Protein AF-A0AAN1JLT2-F1 (afdb_monomer_lite)

Radius of gyration: 14.15 Å; chains: 1; bounding box: 34×31×38 Å

Secondary structure (DSSP, 8-state):
-----TT--EEEEE--BBTTS-TT-BHHHHGGGGT-B-BPPTTTTTT-GGGTT--BHHHHHHHHHHHHHHH-B--EEEEE-STT-HHHHHHHHHHHHTT--

Organism: NCBI:txid169430

Sequence (101 aa):
MTAHNPCFASISLIAGGGRGYNAQMIGYRYWPKVGFDAELFDGETASAPHLVTCRTVQDIVALDTAWGSANGSQRLMEFDLRADSPGWQKLLDYLHEKEFI

pLDDT: mean 91.12, std 10.13, range [39.5, 97.88]

Foldseek 3Di:
DAPQDPPDFKDKDKQADADPGDPVGHRQLVVLQQQWKDFDDPCLCVVPVQCPPPGMLNSCCVRPSPCSNHSTHIDITMHGSPPPRPSNVSNVVSCVVVVVD

Structure (mmCIF, N/CA/C/O backbone):
data_AF-A0AAN1JLT2-F1
#
_entry.id   AF-A0AAN1JLT2-F1
#
loop_
_atom_site.group_PDB
_atom_site.id
_atom_site.type_symbol
_atom_site.label_atom_id
_atom_site.label_alt_id
_atom_site.label_comp_id
_atom_site.label_asym_id
_atom_site.label_entity_id
_atom_site.label_seq_id
_atom_site.pdbx_PDB_ins_code
_atom_site.Cartn_x
_atom_site.Cartn_y
_atom_site.Cartn_z
_atom_site.occupancy
_atom_site.B_iso_or_equiv
_atom_site.auth_seq_id
_atom_site.auth_comp_id
_atom_site.auth_asym_id
_atom_site.auth_atom_id
_atom_site.pdbx_PDB_model_num
ATOM 1 N N . MET A 1 1 ? -9.845 2.867 23.065 1.00 39.50 1 MET A N 1
ATOM 2 C CA . MET A 1 1 ? -11.128 3.503 22.697 1.00 39.50 1 MET A CA 1
ATOM 3 C C . MET A 1 1 ? -11.282 3.276 21.208 1.00 39.50 1 MET A C 1
ATOM 5 O O . MET A 1 1 ? -10.501 3.838 20.456 1.00 39.50 1 MET A O 1
ATOM 9 N N . THR A 1 2 ? -12.139 2.348 20.793 1.00 50.75 2 THR A N 1
ATOM 10 C CA . THR A 1 2 ? -12.100 1.832 19.421 1.00 50.75 2 THR A CA 1
ATOM 11 C C . THR A 1 2 ? -13.266 2.381 18.613 1.00 50.75 2 THR A C 1
ATOM 13 O O . THR A 1 2 ? -14.427 2.105 18.907 1.00 50.75 2 THR A O 1
ATOM 16 N N . ALA A 1 3 ? -12.947 3.213 17.622 1.00 53.50 3 ALA A N 1
ATOM 17 C CA . ALA A 1 3 ? -13.905 3.787 16.688 1.00 53.50 3 ALA A CA 1
ATOM 18 C C . ALA A 1 3 ? -14.288 2.740 15.629 1.00 53.50 3 ALA A C 1
ATOM 20 O O . ALA A 1 3 ? -13.867 2.818 14.482 1.00 53.50 3 ALA A O 1
ATOM 21 N N . HIS A 1 4 ? -15.063 1.729 16.018 1.00 58.84 4 HIS A N 1
ATOM 22 C CA . HIS A 1 4 ? -15.700 0.814 15.071 1.00 58.84 4 HIS A CA 1
ATOM 23 C C . HIS A 1 4 ? -17.144 1.275 14.888 1.00 58.84 4 HIS A C 1
ATOM 25 O O . HIS A 1 4 ? -17.985 1.048 15.757 1.00 58.84 4 HIS A O 1
ATOM 31 N N . ASN A 1 5 ? -17.433 1.981 13.796 1.00 59.41 5 ASN A N 1
ATOM 32 C CA . ASN A 1 5 ? -18.812 2.287 13.432 1.00 59.41 5 ASN A CA 1
ATOM 33 C C . ASN A 1 5 ? -19.320 1.148 12.528 1.00 59.41 5 ASN A C 1
ATOM 35 O O . ASN A 1 5 ? -18.820 1.028 11.410 1.00 59.41 5 ASN A O 1
ATOM 39 N N . PRO A 1 6 ? -20.273 0.307 12.975 1.00 65.50 6 PRO A N 1
ATOM 40 C CA . PRO A 1 6 ? -20.647 -0.940 12.298 1.00 65.50 6 PRO A CA 1
ATOM 41 C C . PRO A 1 6 ? -21.255 -0.775 10.893 1.00 65.50 6 PRO A C 1
ATOM 43 O O . PRO A 1 6 ? -21.535 -1.775 10.240 1.00 65.50 6 PRO A O 1
ATOM 46 N N . CYS A 1 7 ? -21.459 0.453 10.410 1.00 74.06 7 CYS A N 1
ATOM 47 C CA . CYS A 1 7 ? -22.059 0.714 9.101 1.00 74.06 7 CYS A CA 1
ATOM 48 C C . CYS A 1 7 ? -21.058 1.063 7.988 1.00 74.06 7 CYS A C 1
ATOM 50 O O . CYS A 1 7 ? -21.454 1.070 6.824 1.00 74.06 7 CYS A O 1
ATOM 52 N N . PHE A 1 8 ? -19.790 1.354 8.299 1.00 83.12 8 PHE A N 1
ATOM 53 C CA . PHE A 1 8 ? -18.776 1.632 7.276 1.00 83.12 8 PHE A CA 1
ATOM 54 C C . PHE A 1 8 ? -17.809 0.457 7.161 1.00 83.12 8 PHE A C 1
ATOM 56 O O . PHE A 1 8 ? -17.156 0.092 8.134 1.00 83.12 8 PHE A O 1
ATOM 63 N N . ALA A 1 9 ? -17.731 -0.131 5.965 1.00 87.00 9 ALA A N 1
ATOM 64 C CA . ALA A 1 9 ? -16.862 -1.275 5.689 1.00 87.00 9 ALA A CA 1
ATOM 65 C C . ALA A 1 9 ? -15.454 -0.848 5.258 1.00 87.00 9 ALA A C 1
ATOM 67 O O . ALA A 1 9 ? -14.479 -1.507 5.607 1.00 87.00 9 ALA A O 1
ATOM 68 N N . SER A 1 10 ? -15.340 0.265 4.533 1.00 92.94 10 SER A N 1
ATOM 69 C CA . SER A 1 10 ? -14.065 0.728 4.005 1.00 92.94 10 SER A CA 1
ATOM 70 C C . SER A 1 10 ? -14.030 2.234 3.737 1.00 92.94 10 SER A C 1
ATOM 72 O O . SER A 1 10 ? -15.065 2.906 3.684 1.00 92.94 10 SER A O 1
ATOM 74 N N . ILE A 1 11 ? -12.819 2.771 3.583 1.00 94.50 11 ILE A N 1
ATOM 75 C CA . ILE A 1 11 ? -12.554 4.124 3.078 1.00 94.50 11 ILE A CA 1
ATOM 76 C C . ILE A 1 11 ? -11.736 3.989 1.800 1.00 94.50 11 ILE A C 1
ATOM 78 O O . ILE A 1 11 ? -10.655 3.409 1.831 1.00 94.50 11 ILE A O 1
ATOM 82 N N . SER A 1 12 ? -12.198 4.575 0.696 1.00 95.50 12 SER A N 1
ATOM 83 C CA . SER A 1 12 ? -11.455 4.567 -0.569 1.00 95.50 12 SER A CA 1
ATOM 84 C C . SER A 1 12 ? -10.920 5.958 -0.906 1.00 95.50 12 SER A C 1
ATOM 86 O O . SER A 1 12 ? -11.650 6.948 -0.840 1.00 95.50 12 SER A O 1
ATOM 88 N N . LEU A 1 13 ? -9.648 6.044 -1.296 1.00 95.69 13 LEU A N 1
ATOM 89 C CA . LEU A 1 13 ? -8.981 7.288 -1.690 1.00 95.69 13 LEU A CA 1
ATOM 90 C C . LEU A 1 13 ? -8.104 7.064 -2.920 1.00 95.69 13 LEU A C 1
ATOM 92 O O . LEU A 1 13 ? -7.534 5.993 -3.117 1.00 95.69 13 LEU A O 1
ATOM 96 N N . ILE A 1 14 ? -7.936 8.104 -3.737 1.00 96.50 14 ILE A N 1
ATOM 97 C CA . ILE A 1 14 ? -6.945 8.072 -4.814 1.00 96.50 14 ILE A CA 1
ATOM 98 C C . ILE A 1 14 ? -5.556 8.290 -4.210 1.00 96.50 14 ILE A C 1
ATOM 100 O O . ILE A 1 14 ? -5.247 9.343 -3.645 1.00 96.50 14 ILE A O 1
ATOM 104 N N . ALA A 1 15 ? -4.690 7.299 -4.379 1.00 96.12 15 ALA A N 1
ATOM 105 C CA . ALA A 1 15 ? -3.282 7.355 -4.033 1.00 96.12 15 ALA A CA 1
ATOM 106 C C . ALA A 1 15 ? -2.505 8.108 -5.115 1.00 96.12 15 ALA A C 1
ATOM 108 O O . ALA A 1 15 ? -1.798 7.517 -5.916 1.00 96.12 15 ALA A O 1
ATOM 109 N N . GLY A 1 16 ? -2.686 9.428 -5.175 1.00 95.69 16 GLY A N 1
ATOM 110 C CA . GLY A 1 16 ? -2.185 10.259 -6.270 1.00 95.69 16 GLY A CA 1
ATOM 111 C C . GLY A 1 16 ? -0.667 10.243 -6.475 1.00 95.69 16 GLY A C 1
ATOM 112 O O . GLY A 1 16 ? 0.098 10.100 -5.519 1.00 95.69 16 GLY A O 1
ATOM 113 N N . GLY A 1 17 ? -0.242 10.476 -7.719 1.00 95.44 17 GLY A N 1
ATOM 114 C CA . GLY A 1 17 ? 1.166 10.615 -8.109 1.00 95.44 17 GLY A CA 1
ATOM 115 C C . GLY A 1 17 ? 1.816 9.332 -8.626 1.00 95.44 17 GLY A C 1
ATOM 116 O O . GLY A 1 17 ? 1.142 8.394 -9.045 1.00 95.44 17 GLY A O 1
ATOM 117 N N . GLY A 1 18 ? 3.146 9.309 -8.633 1.00 91.25 18 GLY A N 1
ATOM 118 C CA . GLY A 1 18 ? 3.924 8.173 -9.129 1.00 91.25 18 GLY A CA 1
ATOM 119 C C . GLY A 1 18 ? 4.160 8.215 -10.639 1.00 91.25 18 GLY A C 1
ATOM 120 O O . GLY A 1 18 ? 4.005 9.254 -11.287 1.00 91.25 18 GLY A O 1
ATOM 121 N N . ARG A 1 19 ? 4.591 7.086 -11.205 1.00 88.75 19 ARG A N 1
ATOM 122 C CA . ARG A 1 19 ? 5.042 7.001 -12.600 1.00 88.75 19 ARG A CA 1
ATOM 123 C C . ARG A 1 19 ? 3.931 7.405 -13.577 1.00 88.75 19 ARG A C 1
ATOM 125 O O . ARG A 1 19 ? 2.882 6.775 -13.614 1.00 88.75 19 ARG A O 1
ATOM 132 N N . GLY A 1 20 ? 4.188 8.430 -14.392 1.00 89.06 20 GLY A N 1
ATOM 133 C CA . GLY A 1 20 ? 3.237 8.928 -15.396 1.00 89.06 20 GLY A CA 1
ATOM 134 C C . GLY A 1 20 ? 2.172 9.896 -14.865 1.00 89.06 20 GLY A C 1
ATOM 135 O O . GLY A 1 20 ? 1.300 10.297 -15.631 1.00 89.06 20 GLY A O 1
ATOM 136 N N . TYR A 1 21 ? 2.248 10.299 -13.592 1.00 92.69 21 TYR A N 1
ATOM 137 C CA . TYR A 1 21 ? 1.285 11.195 -12.945 1.00 92.69 21 TYR A CA 1
ATOM 138 C C . TYR A 1 21 ? 1.957 12.449 -12.368 1.00 92.69 21 TYR A C 1
ATOM 140 O O . TYR A 1 21 ? 3.167 12.647 -12.489 1.00 92.69 21 TYR A O 1
ATOM 148 N N . ASN A 1 22 ? 1.158 13.325 -11.749 1.00 91.50 22 ASN A N 1
ATOM 149 C CA . ASN A 1 22 ? 1.64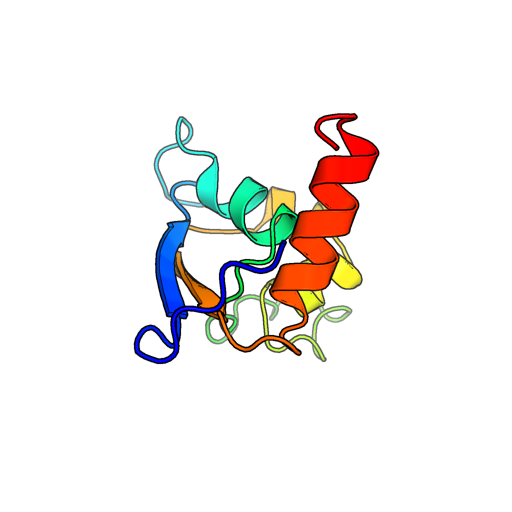1 14.567 -11.152 1.00 91.50 22 ASN A CA 1
ATOM 150 C C . ASN A 1 22 ? 2.710 14.292 -10.075 1.00 91.50 22 ASN A C 1
ATOM 152 O O . ASN A 1 22 ? 2.416 13.715 -9.028 1.00 91.50 22 ASN A O 1
ATOM 156 N N . ALA A 1 23 ? 3.934 14.769 -10.317 1.00 89.31 23 ALA A N 1
ATOM 157 C CA . ALA A 1 23 ? 5.085 14.584 -9.435 1.00 89.31 23 ALA A CA 1
ATOM 158 C C . ALA A 1 23 ? 4.961 15.295 -8.072 1.00 89.31 23 ALA A C 1
ATOM 160 O O . ALA A 1 23 ? 5.706 14.975 -7.150 1.00 89.31 23 ALA A O 1
ATOM 161 N N . GLN A 1 24 ? 4.031 16.245 -7.923 1.00 93.06 24 GLN A N 1
ATOM 162 C CA . GLN A 1 24 ? 3.750 16.914 -6.647 1.00 93.06 24 GLN A CA 1
ATOM 163 C C . GLN A 1 24 ? 2.859 16.074 -5.720 1.00 93.06 24 GLN A C 1
ATOM 165 O O . GLN A 1 24 ? 2.731 16.388 -4.538 1.00 93.06 24 GLN A O 1
ATOM 170 N N . MET A 1 25 ? 2.232 15.013 -6.236 1.00 95.25 25 MET A N 1
ATOM 171 C CA . MET A 1 25 ? 1.397 14.112 -5.447 1.00 95.25 25 MET A CA 1
ATOM 172 C C . MET A 1 25 ? 2.215 12.920 -4.943 1.00 95.25 25 MET A C 1
ATOM 174 O O . MET A 1 25 ? 3.016 12.335 -5.671 1.00 95.25 25 MET A O 1
ATOM 178 N N . ILE A 1 26 ? 1.989 12.544 -3.685 1.00 94.50 26 ILE A N 1
ATOM 179 C CA . ILE A 1 26 ? 2.772 11.511 -2.984 1.00 94.50 26 ILE A CA 1
ATOM 180 C C . ILE A 1 26 ? 1.912 10.373 -2.417 1.00 94.50 26 ILE A C 1
ATOM 182 O O . ILE A 1 26 ? 2.417 9.521 -1.686 1.00 94.50 26 ILE A O 1
ATOM 186 N N . GLY A 1 27 ? 0.617 10.350 -2.743 1.00 95.62 27 GLY A N 1
ATOM 187 C CA . GLY A 1 27 ? -0.353 9.394 -2.211 1.00 95.62 27 GLY A CA 1
ATOM 188 C C . GLY A 1 27 ? 0.026 7.943 -2.502 1.00 95.62 27 GLY A C 1
ATOM 189 O O . GLY A 1 27 ? -0.001 7.131 -1.584 1.00 95.62 27 GLY A O 1
ATOM 190 N N . TYR A 1 28 ? 0.483 7.639 -3.724 1.00 95.06 28 TYR A N 1
ATOM 191 C CA . TYR A 1 28 ? 0.921 6.288 -4.121 1.00 95.06 28 TYR A CA 1
ATOM 192 C C . TYR A 1 28 ? 2.001 5.705 -3.193 1.00 95.06 28 TYR A C 1
ATOM 194 O O . TYR A 1 28 ? 2.077 4.495 -3.002 1.00 95.06 28 TYR A O 1
ATOM 202 N N . ARG A 1 29 ? 2.837 6.573 -2.607 1.00 92.81 29 ARG A N 1
ATOM 203 C CA . ARG A 1 29 ? 3.955 6.201 -1.734 1.00 92.81 29 ARG A CA 1
ATOM 204 C C . ARG A 1 29 ? 3.577 6.208 -0.256 1.00 92.81 29 ARG A C 1
ATOM 206 O O . ARG A 1 29 ? 4.236 5.542 0.542 1.00 92.81 29 ARG A O 1
ATOM 213 N N . TYR A 1 30 ? 2.594 7.016 0.129 1.00 93.81 30 TYR A N 1
ATOM 214 C CA . TYR A 1 30 ? 2.274 7.261 1.532 1.00 93.81 30 TYR A CA 1
ATOM 215 C C . TYR A 1 30 ? 1.092 6.429 2.028 1.00 93.81 30 TYR A C 1
ATOM 217 O O . TYR A 1 30 ? 1.186 5.851 3.106 1.00 93.81 30 TYR A O 1
ATOM 225 N N . TRP A 1 31 ? 0.024 6.291 1.238 1.00 96.31 31 TRP A N 1
ATOM 226 C CA . TRP A 1 31 ? -1.155 5.511 1.630 1.00 96.31 31 TRP A CA 1
ATOM 227 C C . TRP A 1 31 ? -0.860 4.055 2.003 1.00 96.31 31 TRP A C 1
ATOM 229 O O . TRP A 1 31 ? -1.346 3.621 3.051 1.00 96.31 31 TRP A O 1
ATOM 239 N N . PRO A 1 32 ? 0.029 3.334 1.296 1.00 96.06 32 PRO A N 1
ATOM 240 C CA . PRO A 1 32 ? 0.412 1.989 1.715 1.00 96.06 32 PRO A CA 1
ATOM 241 C C . PRO A 1 32 ? 1.086 1.927 3.092 1.00 96.06 32 PRO A C 1
ATOM 243 O O . PRO A 1 32 ? 0.965 0.936 3.806 1.00 96.06 32 PRO A O 1
ATOM 246 N N . LYS A 1 33 ? 1.775 2.991 3.521 1.00 94.00 33 LYS A N 1
ATOM 247 C CA . LYS A 1 33 ? 2.447 3.013 4.831 1.00 94.00 33 LYS A CA 1
ATOM 248 C C . LYS A 1 33 ? 1.468 3.078 5.995 1.00 94.00 33 LYS A C 1
ATOM 250 O O . LYS A 1 33 ? 1.807 2.644 7.084 1.00 94.00 33 LYS A O 1
ATOM 255 N N . VAL A 1 34 ? 0.278 3.618 5.754 1.00 94.81 34 VAL A N 1
ATOM 256 C CA . VAL A 1 34 ? -0.755 3.820 6.775 1.00 94.81 34 VAL A CA 1
ATOM 257 C C . VAL A 1 34 ? -1.915 2.836 6.623 1.00 94.81 34 VAL A C 1
ATOM 259 O O . VAL A 1 34 ? -2.989 3.083 7.152 1.00 94.81 34 VAL A O 1
ATOM 262 N N . GLY A 1 35 ? -1.708 1.731 5.900 1.00 95.62 35 GLY A N 1
ATOM 263 C CA . GLY A 1 35 ? -2.632 0.594 5.871 1.00 95.62 35 GLY A CA 1
ATOM 264 C C . GLY A 1 35 ? -3.628 0.552 4.712 1.00 95.62 35 GLY A C 1
ATOM 265 O O . GLY A 1 35 ? -4.415 -0.386 4.656 1.00 95.62 35 GLY A O 1
ATOM 266 N N . PHE A 1 36 ? -3.588 1.500 3.769 1.00 97.75 36 PHE A N 1
ATOM 267 C CA . PHE A 1 36 ? -4.371 1.374 2.535 1.00 97.75 36 PHE A CA 1
ATOM 268 C C . PHE A 1 36 ? -3.765 0.312 1.621 1.00 97.75 36 PHE A C 1
ATOM 270 O O . PHE A 1 36 ? -2.542 0.183 1.544 1.00 97.75 36 PHE A O 1
ATOM 277 N N . ASP A 1 37 ? -4.604 -0.403 0.887 1.00 97.75 37 ASP A N 1
ATOM 278 C CA . ASP A 1 37 ? -4.175 -1.412 -0.070 1.00 97.75 37 ASP A CA 1
ATOM 279 C C . ASP A 1 37 ? -4.933 -1.301 -1.395 1.00 97.75 37 ASP A C 1
ATOM 281 O O . ASP A 1 37 ? -5.957 -0.628 -1.509 1.00 97.75 37 ASP A O 1
ATOM 285 N N . ALA A 1 38 ? -4.396 -1.941 -2.421 1.00 97.56 38 ALA A N 1
ATOM 286 C CA . ALA A 1 38 ? -5.045 -2.130 -3.705 1.00 97.56 38 ALA A CA 1
ATOM 287 C C . ALA A 1 38 ? -4.447 -3.349 -4.393 1.00 97.56 38 ALA A C 1
ATOM 289 O O . ALA A 1 38 ? -3.263 -3.647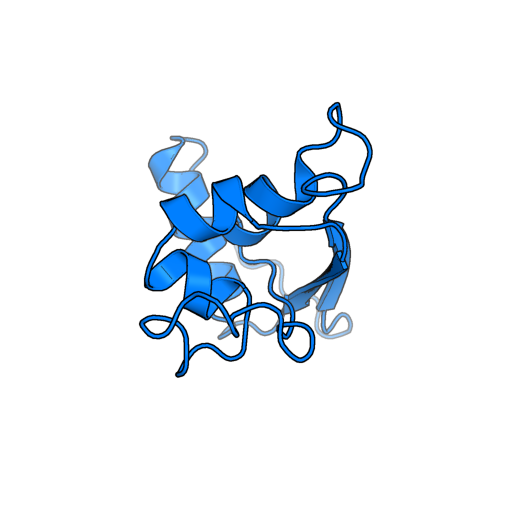 -4.222 1.00 97.56 38 ALA A O 1
ATOM 290 N N . GLU A 1 39 ? -5.241 -3.998 -5.235 1.00 97.38 39 GLU A N 1
ATOM 291 C CA . GLU A 1 39 ? -4.724 -4.997 -6.163 1.00 97.38 39 GLU A CA 1
ATOM 292 C C . GLU A 1 39 ? -3.687 -4.371 -7.109 1.00 97.38 39 GLU A C 1
ATOM 294 O O . GLU A 1 39 ? -3.730 -3.178 -7.447 1.00 97.38 39 GLU A O 1
ATOM 299 N N . LEU A 1 40 ? -2.714 -5.183 -7.510 1.00 96.19 40 LEU A N 1
ATOM 300 C CA . LEU A 1 40 ? -1.759 -4.802 -8.542 1.00 96.19 40 LEU A CA 1
ATOM 301 C C . LEU A 1 40 ? -2.438 -4.795 -9.907 1.00 96.19 40 LEU A C 1
ATOM 303 O O . LEU A 1 40 ? -3.313 -5.612 -10.185 1.00 96.19 40 LEU A O 1
ATOM 307 N N . PHE A 1 41 ? -2.002 -3.890 -10.780 1.00 94.31 41 PHE A N 1
ATOM 308 C CA . PHE A 1 41 ? -2.461 -3.917 -12.163 1.00 94.31 41 PHE A CA 1
ATOM 309 C C . PHE A 1 41 ? -1.811 -5.073 -12.929 1.00 94.31 41 PHE A C 1
ATOM 311 O O . PHE A 1 41 ? -0.677 -5.474 -12.651 1.00 94.31 41 PHE A O 1
ATOM 318 N N . ASP A 1 42 ? -2.504 -5.568 -13.953 1.00 92.25 42 ASP A N 1
ATOM 319 C CA . ASP A 1 42 ? -1.979 -6.621 -14.817 1.00 92.25 42 ASP A CA 1
ATOM 320 C C . ASP A 1 42 ? -0.629 -6.224 -15.429 1.00 92.25 42 ASP A C 1
ATOM 322 O O . ASP A 1 42 ? -0.467 -5.161 -16.032 1.00 92.25 42 ASP A O 1
ATOM 326 N N . GLY A 1 43 ? 0.366 -7.098 -15.264 1.00 90.75 43 GLY A N 1
ATOM 327 C CA . GLY A 1 43 ? 1.714 -6.893 -15.792 1.00 90.75 43 GLY A CA 1
ATOM 328 C C . GLY A 1 43 ? 2.542 -5.822 -15.071 1.00 90.75 43 GLY A C 1
ATOM 329 O O . GLY A 1 43 ? 3.679 -5.587 -15.477 1.00 90.75 43 GLY A O 1
ATOM 330 N N . GLU A 1 44 ? 2.038 -5.212 -13.993 1.00 91.19 44 GLU A N 1
ATOM 331 C CA . GLU A 1 44 ? 2.754 -4.177 -13.234 1.00 91.19 44 GLU A CA 1
ATOM 332 C C . GLU A 1 44 ? 4.129 -4.658 -12.741 1.00 91.19 44 GLU A C 1
ATOM 334 O O . GLU A 1 44 ? 5.119 -3.927 -12.807 1.00 91.19 44 GLU A O 1
ATOM 339 N N . THR A 1 45 ? 4.207 -5.913 -12.299 1.00 94.56 45 THR A N 1
ATOM 340 C CA . THR A 1 45 ? 5.429 -6.543 -11.785 1.00 94.56 45 THR A CA 1
ATOM 341 C C . THR A 1 45 ? 6.151 -7.402 -12.826 1.00 94.56 45 THR A C 1
ATOM 343 O O . THR A 1 45 ? 7.111 -8.091 -12.489 1.00 94.56 45 THR A O 1
ATOM 346 N N . ALA A 1 46 ? 5.762 -7.354 -14.108 1.00 92.50 46 ALA A N 1
ATOM 347 C CA . ALA A 1 46 ? 6.316 -8.235 -15.145 1.00 92.50 46 ALA A CA 1
ATOM 348 C C . ALA A 1 46 ? 7.840 -8.094 -15.326 1.00 92.50 46 ALA A C 1
ATOM 350 O O . ALA A 1 46 ? 8.517 -9.060 -15.671 1.00 92.50 46 ALA A O 1
ATOM 351 N N . SER A 1 47 ? 8.397 -6.907 -15.068 1.00 92.62 47 SER A N 1
ATOM 352 C CA . SER A 1 47 ? 9.843 -6.653 -15.122 1.00 92.62 47 SER A CA 1
ATOM 353 C C . SER A 1 47 ? 10.578 -6.929 -13.802 1.00 92.62 47 SER A C 1
ATOM 355 O O . SER A 1 47 ? 11.770 -6.643 -13.708 1.00 92.62 47 SER A O 1
ATOM 357 N N . ALA A 1 48 ? 9.890 -7.431 -12.774 1.00 94.88 48 ALA A N 1
ATOM 358 C CA . ALA A 1 48 ? 10.418 -7.659 -11.430 1.00 94.88 48 ALA A CA 1
ATOM 359 C C . ALA A 1 48 ? 10.085 -9.089 -10.957 1.00 94.88 48 ALA A C 1
ATOM 361 O O . ALA A 1 48 ? 9.129 -9.285 -10.206 1.00 94.88 48 ALA A O 1
ATOM 362 N N . PRO A 1 49 ? 10.863 -10.109 -11.380 1.00 95.00 49 PRO A N 1
ATOM 363 C CA . PRO A 1 49 ? 10.555 -11.515 -11.101 1.00 95.00 49 PRO A CA 1
ATOM 364 C C . PRO A 1 49 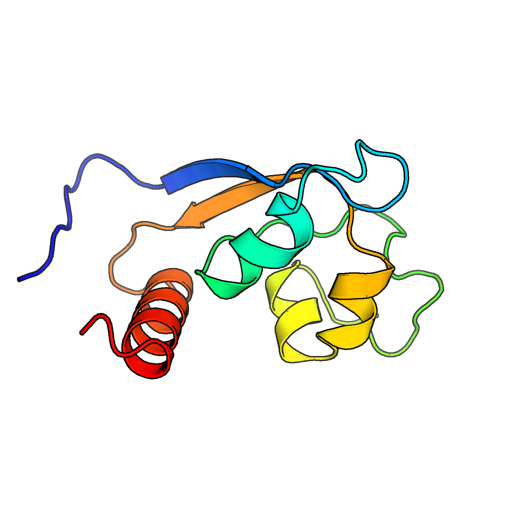? 10.434 -11.856 -9.612 1.00 95.00 49 PRO A C 1
ATOM 366 O O . PRO A 1 49 ? 9.688 -12.762 -9.251 1.00 95.00 49 PRO A O 1
ATOM 369 N N . HIS A 1 50 ? 11.136 -11.129 -8.737 1.00 96.56 50 HIS A N 1
ATOM 370 C CA . HIS A 1 50 ? 11.049 -11.323 -7.288 1.00 96.56 50 HIS A CA 1
ATOM 371 C C . HIS A 1 50 ? 9.687 -10.927 -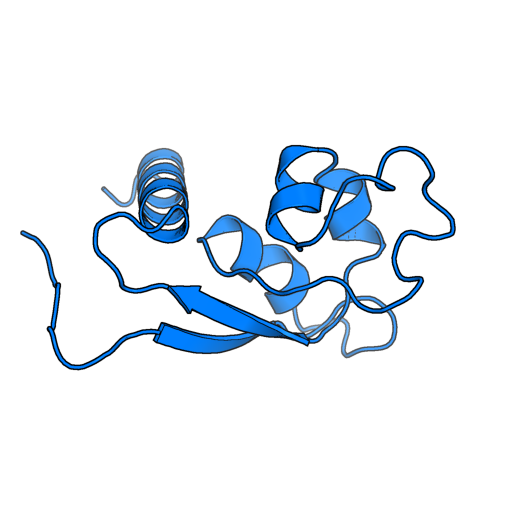6.705 1.00 96.56 50 HIS A C 1
ATOM 373 O O . HIS A 1 50 ? 9.360 -11.380 -5.619 1.00 96.56 50 HIS A O 1
ATOM 379 N N . LEU A 1 51 ? 8.879 -10.146 -7.429 1.00 96.88 51 LEU A N 1
ATOM 380 C CA . LEU A 1 51 ? 7.538 -9.712 -7.023 1.00 96.88 51 LEU A CA 1
ATOM 381 C C . LEU A 1 51 ? 6.414 -10.567 -7.631 1.00 96.88 51 LEU A C 1
ATOM 383 O O . LEU A 1 51 ? 5.244 -10.214 -7.520 1.00 96.88 51 LEU A O 1
ATOM 387 N N . VAL A 1 52 ? 6.734 -11.689 -8.287 1.00 94.56 52 VAL A N 1
ATOM 388 C CA . VAL A 1 52 ? 5.750 -12.524 -9.007 1.00 94.56 52 VAL A CA 1
ATOM 389 C C . VAL A 1 52 ? 4.636 -13.079 -8.109 1.00 94.56 52 VAL A C 1
ATOM 391 O O . VAL A 1 52 ? 3.540 -13.379 -8.581 1.00 94.56 52 VAL A O 1
ATOM 394 N N . THR A 1 53 ? 4.906 -13.228 -6.811 1.00 95.12 53 THR A N 1
ATOM 395 C CA . THR A 1 53 ? 3.931 -13.715 -5.828 1.00 95.12 53 THR A CA 1
ATOM 396 C C . THR A 1 53 ? 3.055 -12.607 -5.252 1.00 95.12 53 THR A C 1
ATOM 398 O O . THR A 1 53 ? 2.041 -12.924 -4.636 1.00 95.12 53 THR A O 1
ATOM 401 N N . CYS A 1 54 ? 3.427 -11.336 -5.431 1.00 97.19 54 CYS A N 1
ATOM 402 C CA . CYS A 1 54 ? 2.666 -10.201 -4.923 1.00 97.19 54 CYS A CA 1
ATOM 403 C C . CYS A 1 54 ? 1.343 -10.062 -5.685 1.00 97.19 54 CYS A C 1
ATOM 405 O O . CYS A 1 54 ? 1.295 -10.176 -6.911 1.00 97.19 54 CYS A O 1
ATOM 407 N N . ARG A 1 55 ? 0.267 -9.804 -4.946 1.00 96.94 55 ARG A N 1
ATOM 408 C CA . ARG A 1 55 ? -1.087 -9.563 -5.455 1.00 96.94 55 ARG A CA 1
ATOM 409 C C . ARG A 1 55 ? -1.567 -8.160 -5.145 1.00 96.94 55 ARG A C 1
ATOM 411 O O . ARG A 1 55 ? -2.342 -7.614 -5.927 1.00 96.94 55 ARG A O 1
ATOM 418 N N . THR A 1 56 ? -1.081 -7.574 -4.058 1.00 97.50 56 THR A N 1
ATOM 419 C CA . THR A 1 56 ? -1.466 -6.230 -3.638 1.00 97.50 56 THR A CA 1
ATOM 420 C C . THR A 1 56 ? -0.270 -5.300 -3.468 1.00 97.50 56 THR A C 1
ATOM 422 O O . THR A 1 56 ? 0.895 -5.712 -3.468 1.00 97.50 56 THR A O 1
ATOM 425 N N . VAL A 1 57 ? -0.546 -4.004 -3.329 1.00 96.81 57 VAL A N 1
ATOM 426 C CA . VAL A 1 57 ? 0.480 -3.002 -3.028 1.00 96.81 57 VAL A CA 1
ATOM 427 C C . VAL A 1 57 ? 1.115 -3.274 -1.665 1.00 96.81 57 VAL A C 1
ATOM 429 O O . VAL A 1 57 ? 2.321 -3.077 -1.513 1.00 96.81 57 VAL A O 1
ATOM 432 N N . GLN A 1 58 ? 0.351 -3.770 -0.689 1.00 96.25 58 GLN A N 1
ATOM 433 C CA . GLN A 1 58 ? 0.900 -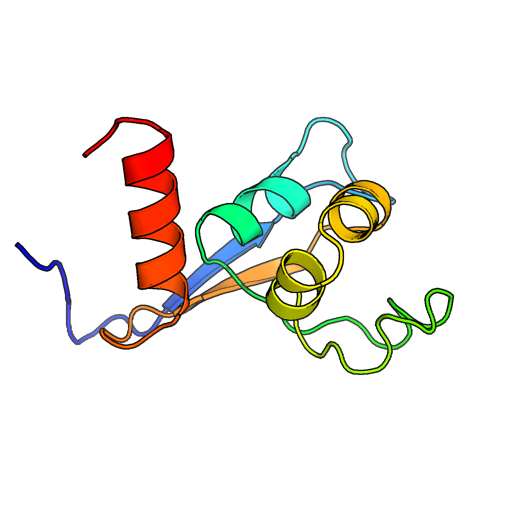4.172 0.606 1.00 96.25 58 GLN A CA 1
ATOM 434 C C . GLN A 1 58 ? 1.875 -5.346 0.498 1.00 96.25 58 GLN A C 1
ATOM 436 O O . GLN A 1 58 ? 2.890 -5.323 1.199 1.00 96.25 58 GLN A O 1
ATOM 441 N N . ASP A 1 59 ? 1.645 -6.305 -0.405 1.00 96.88 59 ASP A N 1
ATOM 442 C CA . ASP A 1 59 ? 2.614 -7.378 -0.664 1.00 96.88 59 ASP A CA 1
ATOM 443 C C . ASP A 1 59 ? 3.943 -6.811 -1.178 1.00 96.88 59 ASP A C 1
ATOM 445 O O . ASP A 1 59 ? 5.015 -7.210 -0.722 1.00 96.88 59 ASP A O 1
ATOM 449 N N . ILE A 1 60 ? 3.883 -5.841 -2.098 1.00 96.38 60 ILE A N 1
ATOM 450 C CA . ILE A 1 60 ? 5.082 -5.164 -2.607 1.00 96.38 60 ILE A CA 1
ATOM 451 C C . ILE A 1 60 ? 5.774 -4.390 -1.493 1.00 96.38 60 ILE A C 1
ATOM 453 O O . ILE A 1 60 ? 6.987 -4.474 -1.367 1.00 96.38 60 ILE A O 1
ATOM 457 N N . VAL A 1 61 ? 5.043 -3.632 -0.674 1.00 94.31 61 VAL A N 1
ATOM 458 C CA . VAL A 1 61 ? 5.654 -2.862 0.419 1.00 94.31 61 VAL A CA 1
ATOM 459 C C . VAL A 1 61 ? 6.327 -3.785 1.433 1.00 94.31 61 VAL A C 1
ATOM 461 O O . VAL A 1 61 ? 7.428 -3.468 1.883 1.00 94.31 61 VAL A O 1
ATOM 464 N N . ALA A 1 62 ? 5.703 -4.920 1.755 1.00 94.31 62 ALA A N 1
ATOM 465 C CA . ALA A 1 62 ? 6.260 -5.914 2.666 1.00 94.31 62 ALA A CA 1
ATOM 466 C C . ALA A 1 62 ? 7.521 -6.596 2.107 1.00 94.31 62 ALA A C 1
ATOM 468 O O . ALA A 1 62 ? 8.423 -6.917 2.879 1.00 94.31 62 ALA A O 1
ATOM 469 N N . LEU A 1 63 ? 7.595 -6.802 0.788 1.00 96.56 63 LEU A N 1
ATOM 470 C CA . LEU A 1 63 ? 8.705 -7.506 0.144 1.00 96.56 63 LEU A CA 1
ATOM 471 C C . LEU A 1 63 ? 9.838 -6.577 -0.329 1.00 96.56 63 LEU A C 1
ATOM 473 O O . LEU A 1 63 ? 11.011 -6.877 -0.125 1.00 96.56 63 LEU A O 1
ATOM 477 N N . ASP A 1 64 ? 9.499 -5.456 -0.964 1.00 96.06 64 ASP A N 1
ATOM 478 C CA . ASP A 1 64 ? 10.427 -4.495 -1.566 1.00 96.06 64 ASP A CA 1
ATOM 479 C C . ASP A 1 64 ? 9.835 -3.069 -1.595 1.00 96.06 64 ASP A C 1
ATOM 481 O O . ASP A 1 64 ? 9.335 -2.551 -2.604 1.00 96.06 64 ASP A O 1
ATOM 485 N N . THR A 1 65 ? 9.939 -2.380 -0.455 1.00 93.44 65 THR A N 1
ATOM 486 C CA . THR A 1 65 ? 9.509 -0.978 -0.320 1.00 93.44 65 THR A CA 1
ATOM 487 C C . THR A 1 65 ? 10.232 -0.030 -1.297 1.00 93.44 65 THR A C 1
ATOM 489 O O . THR A 1 65 ? 9.670 1.001 -1.700 1.00 93.44 65 THR A O 1
ATOM 492 N N . ALA A 1 66 ? 11.480 -0.335 -1.673 1.00 94.31 66 ALA A N 1
ATOM 493 C CA . ALA A 1 66 ? 12.272 0.511 -2.563 1.00 94.31 66 ALA A CA 1
ATOM 494 C C . ALA A 1 66 ? 11.718 0.459 -3.991 1.00 94.31 66 ALA A C 1
ATOM 496 O O . ALA A 1 66 ? 11.506 1.509 -4.606 1.00 94.31 66 ALA A O 1
ATOM 497 N N . TRP A 1 67 ? 11.390 -0.740 -4.477 1.00 94.94 67 TRP A N 1
ATOM 498 C CA . TRP A 1 67 ? 10.743 -0.920 -5.771 1.00 94.94 67 TRP A CA 1
ATOM 499 C C . TRP A 1 67 ? 9.387 -0.224 -5.826 1.00 94.94 67 TRP A C 1
ATOM 501 O O . TRP A 1 67 ? 9.134 0.522 -6.775 1.00 94.94 67 TRP A O 1
ATOM 511 N N . GLY A 1 68 ? 8.552 -0.388 -4.791 1.00 93.31 68 GLY A N 1
ATOM 512 C CA . GLY A 1 68 ? 7.244 0.270 -4.712 1.00 93.31 68 GLY A CA 1
ATOM 513 C C . GLY A 1 68 ? 7.348 1.798 -4.761 1.00 93.31 68 GLY A C 1
ATOM 514 O O . GLY A 1 68 ? 6.578 2.456 -5.459 1.00 93.31 68 GLY A O 1
ATOM 515 N N . SER A 1 69 ? 8.357 2.376 -4.101 1.00 91.75 69 SER A N 1
ATOM 516 C CA . SER A 1 69 ? 8.611 3.824 -4.159 1.00 91.75 69 SER A CA 1
ATOM 517 C C . SER A 1 69 ? 9.062 4.306 -5.543 1.00 91.75 69 SER A C 1
ATOM 519 O O . SER A 1 69 ? 8.780 5.447 -5.895 1.00 91.75 69 SER A O 1
ATOM 521 N N . ALA A 1 70 ? 9.776 3.478 -6.309 1.00 92.62 70 ALA A N 1
ATOM 522 C CA . ALA A 1 70 ? 10.315 3.854 -7.616 1.00 92.62 70 ALA A CA 1
ATOM 523 C C . ALA A 1 70 ? 9.333 3.608 -8.776 1.00 92.62 70 ALA A C 1
ATOM 525 O O . ALA A 1 70 ? 9.329 4.362 -9.748 1.00 92.62 70 ALA A O 1
ATOM 526 N N . ASN A 1 71 ? 8.511 2.560 -8.683 1.00 94.12 71 ASN A N 1
ATOM 527 C CA . ASN A 1 71 ? 7.661 2.084 -9.780 1.00 94.12 71 ASN A CA 1
ATOM 528 C C . ASN A 1 71 ? 6.163 2.264 -9.527 1.00 94.12 71 ASN A C 1
ATOM 530 O O . ASN A 1 71 ? 5.374 2.110 -10.459 1.00 94.12 71 ASN A O 1
ATOM 534 N N . GLY A 1 72 ? 5.772 2.616 -8.300 1.00 93.19 72 GLY A N 1
ATOM 535 C CA . GLY A 1 72 ? 4.380 2.824 -7.941 1.00 93.19 72 GLY A CA 1
ATOM 536 C C . GLY A 1 72 ? 3.710 3.940 -8.746 1.00 93.19 72 GLY A C 1
ATOM 537 O O . GLY A 1 72 ? 4.341 4.864 -9.274 1.00 93.19 72 GLY A O 1
ATOM 538 N N . SER A 1 73 ? 2.392 3.835 -8.847 1.00 94.25 73 SER A N 1
ATOM 539 C CA . SER A 1 73 ? 1.556 4.682 -9.693 1.00 94.25 73 SER A CA 1
ATOM 540 C C . SER A 1 73 ? 0.217 4.973 -9.030 1.00 94.25 73 SER A C 1
ATOM 542 O O . SER A 1 73 ? -0.223 4.254 -8.126 1.00 94.25 73 SER A O 1
ATOM 544 N N . GLN A 1 74 ? -0.435 6.031 -9.507 1.00 96.25 74 GLN A N 1
ATOM 545 C CA . GLN A 1 74 ? -1.733 6.448 -9.015 1.00 96.25 74 GLN A CA 1
ATOM 546 C C . GLN A 1 74 ? -2.782 5.357 -9.205 1.00 96.25 74 GLN A C 1
ATOM 548 O O . GLN A 1 74 ? -2.955 4.836 -10.305 1.00 96.25 74 GLN A O 1
ATOM 553 N N . ARG A 1 75 ? -3.526 5.066 -8.136 1.00 96.19 75 ARG A N 1
ATOM 554 C CA . ARG A 1 75 ? -4.675 4.154 -8.159 1.00 96.19 75 ARG A CA 1
ATOM 555 C C . ARG A 1 75 ? -5.655 4.463 -7.039 1.00 96.19 75 ARG A C 1
ATOM 557 O O . ARG A 1 75 ? -5.305 5.158 -6.085 1.00 96.19 75 ARG A O 1
ATOM 564 N N . LEU A 1 76 ? -6.875 3.952 -7.165 1.00 97.56 76 LEU A N 1
ATOM 565 C CA . LEU A 1 76 ? -7.798 3.879 -6.040 1.00 97.56 76 LEU A CA 1
ATOM 566 C C . LEU A 1 76 ? -7.252 2.846 -5.049 1.00 97.56 76 LEU A C 1
ATOM 568 O O . LEU A 1 76 ? -6.917 1.738 -5.456 1.00 97.56 76 LEU A O 1
ATOM 572 N N . MET A 1 77 ? -7.131 3.227 -3.783 1.00 97.88 77 MET A N 1
ATOM 573 C CA . MET A 1 77 ? -6.778 2.323 -2.694 1.00 97.88 77 MET A CA 1
ATOM 574 C C . MET A 1 77 ? -7.872 2.339 -1.642 1.00 97.88 77 MET A C 1
ATOM 576 O O . MET A 1 77 ? -8.570 3.342 -1.477 1.00 97.88 77 MET A O 1
ATOM 580 N N . GLU A 1 78 ? -7.982 1.241 -0.916 1.00 97.69 78 GLU A N 1
ATOM 581 C CA . GLU A 1 78 ? -8.978 1.029 0.114 1.00 97.69 78 GLU A CA 1
ATOM 582 C C . GLU A 1 78 ? -8.316 0.772 1.469 1.00 97.69 78 GLU A C 1
ATOM 584 O O . GLU A 1 78 ? -7.312 0.072 1.566 1.00 97.69 78 GLU A O 1
ATOM 589 N N . PHE A 1 79 ? -8.884 1.351 2.520 1.00 96.81 79 PHE A N 1
ATOM 590 C CA . PHE A 1 79 ? -8.606 0.988 3.900 1.00 96.81 79 PHE A CA 1
ATOM 591 C C . PHE A 1 79 ? -9.795 0.197 4.442 1.00 96.81 79 PHE A C 1
ATOM 593 O O . PHE A 1 79 ? -10.908 0.723 4.519 1.00 96.81 79 PHE A O 1
ATOM 600 N N . ASP A 1 80 ? -9.553 -1.053 4.826 1.00 94.06 80 ASP A N 1
ATOM 601 C CA . ASP A 1 80 ? -10.553 -1.947 5.409 1.00 94.06 80 ASP A CA 1
ATOM 602 C C . ASP A 1 80 ? -10.796 -1.594 6.885 1.00 94.06 80 ASP A C 1
ATOM 604 O O . ASP A 1 80 ? -9.874 -1.610 7.705 1.00 94.06 80 ASP A O 1
ATOM 608 N N . LEU A 1 81 ? -12.042 -1.262 7.228 1.00 92.38 81 LEU A N 1
ATOM 609 C CA . LEU A 1 81 ? -12.428 -0.815 8.567 1.00 92.38 81 LEU A CA 1
ATOM 610 C C . LEU A 1 81 ? -12.797 -1.960 9.518 1.00 92.38 81 LEU A C 1
ATOM 612 O O . LEU A 1 81 ? -13.022 -1.689 10.704 1.00 92.38 81 LEU A O 1
ATOM 616 N N . ARG A 1 82 ? -12.842 -3.221 9.058 1.00 90.06 82 ARG A N 1
ATOM 617 C CA . ARG A 1 82 ? -13.057 -4.378 9.944 1.00 90.06 82 ARG A CA 1
ATOM 618 C C . ARG A 1 82 ? -12.009 -4.390 11.054 1.00 90.06 82 ARG A C 1
ATOM 620 O O . ARG A 1 82 ? -10.847 -4.083 10.816 1.00 90.06 82 ARG A O 1
ATOM 627 N N . ALA A 1 83 ? -12.416 -4.722 12.278 1.00 85.94 83 ALA A N 1
ATOM 628 C CA . ALA A 1 83 ? -11.551 -4.601 13.456 1.00 85.94 83 ALA A CA 1
ATOM 629 C C . ALA A 1 83 ? -10.281 -5.472 13.386 1.00 85.94 83 ALA A C 1
ATOM 631 O O . ALA A 1 83 ? -9.284 -5.148 14.022 1.00 85.94 83 ALA A O 1
ATOM 632 N N . ASP A 1 84 ? -10.320 -6.554 12.613 1.00 86.81 84 ASP A N 1
ATOM 633 C CA . ASP A 1 84 ? -9.230 -7.497 12.370 1.00 86.81 84 ASP A CA 1
ATOM 634 C C . ASP A 1 84 ? -8.454 -7.212 11.071 1.00 86.81 84 ASP A C 1
ATOM 636 O O . ASP A 1 84 ? -7.635 -8.032 10.651 1.00 86.81 84 ASP A O 1
ATOM 640 N N . SER A 1 85 ? -8.683 -6.064 10.420 1.00 90.81 85 SER A N 1
ATOM 641 C CA . SER A 1 85 ? -7.989 -5.740 9.177 1.00 90.81 85 SER A CA 1
ATOM 642 C C . SER A 1 85 ? -6.481 -5.519 9.406 1.00 90.81 85 SER A C 1
ATOM 644 O O . SER A 1 85 ? -6.078 -4.836 10.356 1.00 90.81 85 SER A O 1
ATOM 646 N N . PRO A 1 86 ? -5.607 -6.017 8.508 1.00 90.88 86 PRO A N 1
ATOM 647 C CA . PRO A 1 86 ? -4.170 -5.733 8.571 1.00 90.88 86 PRO A CA 1
ATOM 648 C C . PRO A 1 86 ? -3.837 -4.234 8.486 1.00 90.88 86 PRO A C 1
ATOM 650 O O . PRO A 1 86 ? -2.790 -3.796 8.971 1.00 90.88 86 PRO A O 1
ATOM 653 N N . GLY A 1 87 ? -4.728 -3.442 7.877 1.00 92.31 87 GLY A N 1
ATOM 654 C CA . GLY A 1 87 ? -4.592 -1.993 7.751 1.00 92.31 87 GLY A CA 1
ATOM 655 C C . GLY A 1 87 ? -4.555 -1.286 9.105 1.00 92.31 87 GLY A C 1
ATOM 656 O O . GLY A 1 87 ? -3.738 -0.383 9.290 1.00 92.31 87 GLY A O 1
ATOM 657 N N . TRP A 1 88 ? -5.356 -1.735 10.080 1.00 94.06 88 TRP A N 1
ATOM 658 C CA . TRP A 1 88 ? -5.326 -1.180 11.437 1.00 94.06 88 TRP A CA 1
ATOM 659 C C . TRP A 1 88 ? -3.992 -1.404 12.133 1.00 94.06 88 TRP A C 1
ATOM 661 O O . TRP A 1 88 ? -3.455 -0.456 12.699 1.00 94.06 88 TRP A O 1
ATOM 671 N N . GLN A 1 89 ? -3.432 -2.616 12.060 1.00 92.50 89 GLN A N 1
ATOM 672 C CA . GLN A 1 89 ? -2.128 -2.895 12.665 1.00 92.50 89 GLN A CA 1
ATOM 673 C C . GLN A 1 89 ? -1.048 -1.993 12.058 1.00 92.50 89 GLN A C 1
ATOM 675 O O . GLN A 1 89 ? -0.332 -1.323 12.793 1.00 92.50 89 GLN A O 1
ATOM 680 N N . LYS A 1 90 ? -1.006 -1.875 10.722 1.00 93.31 90 LYS A N 1
ATOM 681 C CA . LYS A 1 90 ? -0.064 -0.977 10.031 1.00 93.31 90 LYS A CA 1
ATOM 682 C C . LYS A 1 90 ? -0.232 0.484 10.432 1.00 93.31 90 LYS A C 1
ATOM 684 O O . LYS A 1 90 ? 0.762 1.182 10.613 1.00 93.31 90 LYS A O 1
ATOM 689 N N . LEU A 1 91 ? -1.470 0.960 10.555 1.00 93.88 91 LEU A N 1
ATOM 690 C CA . LEU A 1 91 ? -1.737 2.328 10.987 1.00 93.88 91 LEU A CA 1
ATOM 691 C C . LEU A 1 91 ? -1.250 2.561 12.422 1.00 93.88 91 LEU A C 1
ATOM 693 O O . LEU A 1 91 ? -0.612 3.575 12.683 1.00 93.88 91 LEU A O 1
ATOM 697 N N . LEU A 1 92 ? -1.529 1.634 13.339 1.00 92.81 92 LEU A N 1
A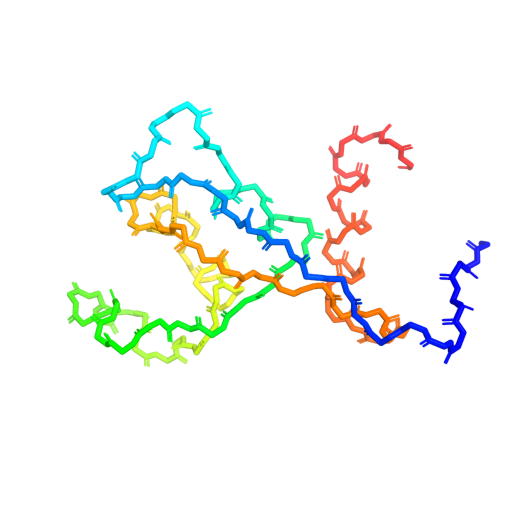TOM 698 C CA . LEU A 1 92 ? -1.095 1.737 14.732 1.00 92.81 92 LEU A CA 1
ATOM 699 C C . LEU A 1 92 ? 0.432 1.694 14.854 1.00 92.81 92 LEU A C 1
ATOM 701 O O . LEU A 1 92 ? 0.997 2.544 15.539 1.00 92.81 92 LEU A O 1
ATOM 705 N N . ASP A 1 93 ? 1.094 0.784 14.136 1.00 92.12 93 ASP A N 1
ATOM 706 C CA . ASP A 1 93 ? 2.558 0.707 14.079 1.00 92.12 93 ASP A CA 1
ATOM 707 C C . ASP A 1 93 ? 3.148 2.025 13.561 1.00 92.12 93 ASP A C 1
ATOM 709 O O . ASP A 1 93 ? 4.035 2.605 14.185 1.00 92.12 93 ASP A O 1
ATOM 713 N N . TYR A 1 94 ? 2.588 2.565 12.472 1.00 92.25 94 TYR A N 1
ATOM 714 C CA . TYR A 1 94 ? 3.006 3.850 11.916 1.00 92.25 94 TYR A CA 1
ATOM 715 C C . TYR A 1 94 ? 2.850 5.000 12.923 1.00 92.25 94 TYR A C 1
ATOM 717 O O . TYR A 1 94 ? 3.729 5.854 13.028 1.00 92.25 94 TYR A O 1
ATOM 725 N N . LEU A 1 95 ? 1.733 5.060 13.654 1.00 93.25 95 LEU A N 1
ATOM 726 C CA . LEU A 1 95 ? 1.485 6.128 14.625 1.00 93.25 95 LEU A CA 1
ATOM 727 C C . LEU A 1 95 ? 2.424 6.034 15.835 1.00 93.25 95 LEU A C 1
ATOM 729 O O . LEU A 1 95 ? 2.915 7.072 16.281 1.00 93.25 95 LEU A O 1
ATOM 733 N N . HIS A 1 96 ? 2.724 4.820 16.306 1.00 93.62 96 HIS A N 1
ATOM 734 C CA . HIS A 1 96 ? 3.722 4.586 17.350 1.00 93.62 96 HIS A CA 1
ATOM 735 C C . HIS A 1 96 ? 5.134 4.975 16.894 1.00 93.62 96 HIS A C 1
ATOM 737 O O . HIS A 1 96 ? 5.826 5.709 17.594 1.00 93.62 96 HIS A O 1
ATOM 743 N N . GLU A 1 97 ? 5.554 4.567 15.692 1.00 92.81 97 GLU A N 1
ATOM 744 C CA . GLU A 1 97 ? 6.858 4.946 15.122 1.00 92.81 97 GLU A CA 1
ATOM 745 C C . GLU A 1 97 ? 7.028 6.463 14.943 1.00 92.81 97 GLU A C 1
ATOM 747 O O . GLU A 1 97 ? 8.151 6.967 14.870 1.00 92.81 97 GLU A O 1
ATOM 752 N N . LYS A 1 98 ? 5.920 7.199 14.814 1.00 92.00 98 LYS A N 1
ATOM 753 C CA . LYS A 1 98 ? 5.901 8.661 14.679 1.00 92.00 98 LYS A CA 1
ATOM 754 C C . LYS A 1 98 ? 5.629 9.404 15.982 1.00 92.00 98 LYS A C 1
ATOM 756 O O . LYS A 1 98 ? 5.497 10.624 15.929 1.00 92.00 98 LYS A O 1
ATOM 761 N N . GLU A 1 99 ? 5.561 8.696 17.109 1.00 90.69 99 GLU A N 1
ATOM 762 C CA . GLU A 1 99 ? 5.312 9.267 18.439 1.00 90.69 99 GLU A CA 1
ATOM 763 C C . GLU A 1 99 ? 4.003 10.081 18.512 1.00 90.69 99 GLU A C 1
ATOM 765 O O . GLU A 1 99 ? 3.884 11.038 19.276 1.00 90.69 99 GLU A O 1
ATOM 770 N N . PHE A 1 100 ? 3.003 9.718 17.699 1.00 84.56 100 PHE A N 1
ATOM 771 C CA . PHE A 1 100 ? 1.673 10.330 17.764 1.00 84.56 100 PHE A CA 1
ATOM 772 C C . PHE A 1 100 ? 0.783 9.690 18.835 1.00 84.56 100 PHE A C 1
ATOM 774 O O . PHE A 1 100 ? -0.162 10.342 19.288 1.00 84.56 100 PHE A O 1
ATOM 781 N N . ILE A 1 101 ? 1.073 8.439 19.217 1.00 77.50 101 ILE A N 1
ATOM 782 C CA . ILE A 1 101 ? 0.422 7.673 20.293 1.00 77.50 101 ILE A CA 1
ATOM 783 C C . ILE A 1 101 ? 1.421 6.785 21.039 1.00 77.50 101 ILE A C 1
ATOM 785 O O . ILE A 1 101 ? 2.451 6.397 20.439 1.00 77.50 101 ILE A O 1
#